Protein AF-A0A0F9IKS8-F1 (afdb_monomer_lite)

Foldseek 3Di:
DDKDWDADPVRHTQDIGAAPDWDCASAVAIDHHHPDPCVVVSVVVRVVCQVQLNEDCDDRPNHDAQRWYQNPVVRFIWGHNPPDTDGPDPCPPNPVQPDDPPDDDDDDPPDFDADPNDTLDDPPDDFDDDPPDDGDRDDDD

Secondary structure (DSSP, 8-state):
--EEEEE-TTS-EEEEEETT-EE-SSSSSPEEPTT-TTHHHHHHHHHHHHHTTT-BSS--SSPPTT-EEEETTTTEEEEE-SSSEEE-STTTTT-S-S--TTS-----TT---EETTEE---TT------TT---------

pLDDT: mean 78.78, std 21.57, range [41.62, 98.0]

Radius of gyration: 25.23 Å; chains: 1; bounding box: 73×22×58 Å

Structure (mmCIF, N/CA/C/O backbone):
data_AF-A0A0F9IKS8-F1
#
_entry.id   AF-A0A0F9IKS8-F1
#
loop_
_atom_site.group_PDB
_atom_site.id
_atom_site.type_symbol
_atom_site.label_atom_id
_atom_site.label_alt_id
_atom_site.label_comp_id
_atom_site.label_asym_id
_atom_site.label_entity_id
_atom_site.label_seq_id
_atom_site.pdbx_PDB_ins_code
_atom_site.Cartn_x
_atom_site.Cartn_y
_atom_site.Cartn_z
_atom_site.occupancy
_atom_site.B_iso_or_equiv
_atom_site.auth_seq_id
_atom_site.auth_comp_id
_atom_site.auth_asym_id
_atom_site.auth_atom_id
_atom_site.pdbx_PDB_model_num
ATOM 1 N N . MET A 1 1 ? 16.559 4.063 -25.381 1.00 71.75 1 MET A N 1
ATOM 2 C CA . MET A 1 1 ? 16.326 2.968 -24.414 1.00 71.75 1 MET A CA 1
ATOM 3 C C . MET A 1 1 ? 14.925 2.436 -24.616 1.00 71.75 1 MET A C 1
ATOM 5 O O . MET A 1 1 ? 14.030 3.237 -24.856 1.00 71.75 1 MET A O 1
ATOM 9 N N . ALA A 1 2 ? 14.748 1.117 -24.578 1.00 89.75 2 ALA A N 1
ATOM 10 C CA . ALA A 1 2 ? 13.418 0.525 -24.599 1.00 89.75 2 ALA A CA 1
ATOM 11 C C . ALA A 1 2 ? 12.773 0.638 -23.207 1.00 89.75 2 ALA A C 1
ATOM 13 O O . ALA A 1 2 ? 13.466 0.771 -22.197 1.00 89.75 2 ALA A O 1
ATOM 14 N N . PHE A 1 3 ? 11.446 0.620 -23.173 1.00 94.50 3 PHE A N 1
ATOM 15 C CA . PHE A 1 3 ? 10.646 0.663 -21.955 1.00 94.50 3 PHE A CA 1
ATOM 16 C C . PHE A 1 3 ? 9.458 -0.287 -22.098 1.00 94.50 3 PHE A C 1
ATOM 18 O O . PHE A 1 3 ? 9.155 -0.758 -23.198 1.00 94.50 3 PHE A O 1
ATOM 25 N N . TYR A 1 4 ? 8.788 -0.572 -20.988 1.00 95.38 4 TYR A N 1
ATOM 26 C CA . TYR A 1 4 ? 7.491 -1.239 -20.987 1.00 95.38 4 TYR A CA 1
ATOM 27 C C . TYR A 1 4 ? 6.491 -0.461 -20.131 1.00 95.38 4 TYR A C 1
ATOM 29 O O . TYR A 1 4 ? 6.874 0.301 -19.242 1.00 95.38 4 TYR A O 1
ATOM 37 N N . SER A 1 5 ? 5.207 -0.638 -20.430 1.00 96.69 5 SER A N 1
ATOM 38 C CA . SER A 1 5 ? 4.103 0.023 -19.731 1.00 96.69 5 SER A CA 1
ATOM 39 C C . SER A 1 5 ? 3.470 -0.914 -18.713 1.00 96.69 5 SER A C 1
ATOM 41 O O . SER A 1 5 ? 3.343 -2.113 -18.962 1.00 96.69 5 SER A O 1
ATOM 43 N N . ILE A 1 6 ? 3.042 -0.354 -17.587 1.00 96.19 6 ILE A N 1
ATOM 44 C CA . ILE A 1 6 ? 2.337 -1.063 -16.521 1.00 96.19 6 ILE A CA 1
ATOM 45 C C . ILE A 1 6 ? 0.951 -0.460 -16.393 1.00 96.19 6 ILE A C 1
ATOM 47 O O . ILE A 1 6 ? 0.807 0.744 -16.181 1.00 96.19 6 ILE A O 1
ATOM 51 N N . PHE A 1 7 ? -0.061 -1.308 -16.506 1.00 96.62 7 PHE A N 1
ATOM 52 C CA . PHE A 1 7 ? -1.458 -0.917 -16.419 1.00 96.62 7 PHE A CA 1
ATOM 53 C C . PHE A 1 7 ? -2.061 -1.417 -15.113 1.00 96.62 7 PHE A C 1
ATOM 55 O O . PHE A 1 7 ? -1.691 -2.479 -14.609 1.00 96.62 7 PHE A O 1
ATOM 62 N N . LYS A 1 8 ? -2.996 -0.644 -14.569 1.00 94.81 8 LYS A N 1
ATOM 63 C CA . LYS A 1 8 ? -3.877 -1.098 -13.497 1.00 94.81 8 LYS A CA 1
ATOM 64 C C . LYS A 1 8 ? -4.900 -2.092 -14.053 1.00 94.81 8 LYS A C 1
ATOM 66 O O . LYS A 1 8 ? -5.108 -2.184 -15.263 1.00 94.81 8 LYS A O 1
ATOM 71 N N . SER A 1 9 ? -5.584 -2.798 -13.157 1.00 94.44 9 SER A N 1
ATOM 72 C CA . SER A 1 9 ? -6.640 -3.754 -13.521 1.00 94.44 9 SER A CA 1
ATOM 73 C C . SER A 1 9 ? -7.823 -3.113 -14.256 1.00 94.44 9 SER A C 1
ATOM 75 O O . SER A 1 9 ? -8.524 -3.802 -14.988 1.00 94.44 9 SER A O 1
ATOM 77 N N . ASP A 1 10 ? -8.036 -1.805 -14.090 1.00 93.56 10 ASP A N 1
ATOM 78 C CA . ASP A 1 10 ? -9.047 -1.024 -14.818 1.00 93.56 10 ASP A CA 1
ATOM 79 C C . ASP A 1 10 ? -8.602 -0.610 -16.239 1.00 93.56 10 ASP A C 1
ATOM 81 O O . ASP A 1 10 ? -9.350 0.045 -16.962 1.00 93.56 10 ASP A O 1
ATOM 85 N N . GLY A 1 11 ? -7.385 -0.983 -16.651 1.00 94.00 11 GLY A N 1
ATOM 86 C CA . GLY A 1 11 ? -6.806 -0.654 -17.952 1.00 94.00 11 GLY A CA 1
ATOM 87 C C . GLY A 1 11 ? -6.133 0.719 -18.027 1.00 94.00 11 GLY A C 1
ATOM 88 O O . GLY A 1 11 ? -5.554 1.049 -19.062 1.00 94.00 11 GLY A O 1
ATOM 89 N N . THR A 1 12 ? -6.151 1.523 -16.960 1.00 96.06 12 THR A N 1
ATOM 90 C CA . THR A 1 12 ? -5.441 2.810 -16.926 1.00 96.06 12 THR A CA 1
ATOM 91 C C . THR A 1 12 ? -3.930 2.607 -16.799 1.00 96.06 12 THR A C 1
ATOM 93 O O . THR A 1 12 ? -3.454 1.687 -16.129 1.00 96.06 12 THR A O 1
ATOM 96 N N . LEU A 1 13 ? -3.140 3.459 -17.460 1.00 96.19 13 LEU A N 1
ATOM 97 C CA . LEU A 1 13 ? -1.680 3.425 -17.347 1.00 96.19 13 LEU A CA 1
ATOM 98 C C . LEU A 1 13 ? -1.263 3.891 -15.946 1.00 96.19 13 LEU A C 1
ATOM 100 O O . LEU A 1 13 ? -1.558 5.019 -15.559 1.00 96.19 13 LEU A O 1
ATOM 104 N N . LEU A 1 14 ? -0.537 3.046 -15.212 1.00 95.69 14 LEU A N 1
ATOM 105 C CA . LEU A 1 14 ? 0.062 3.410 -13.929 1.00 95.69 14 LEU A CA 1
ATOM 106 C C . LEU A 1 14 ? 1.398 4.123 -14.138 1.00 95.69 14 LEU A C 1
ATOM 108 O O . LEU A 1 14 ? 1.623 5.212 -13.619 1.00 95.69 14 LEU A O 1
ATOM 112 N N . THR A 1 15 ? 2.309 3.486 -14.875 1.00 96.62 15 THR A N 1
ATOM 113 C CA . THR A 1 15 ? 3.645 4.027 -15.140 1.00 96.62 15 THR A CA 1
ATOM 114 C C . THR A 1 15 ? 4.321 3.303 -16.303 1.00 96.62 15 THR A C 1
ATOM 116 O O . THR A 1 15 ? 3.848 2.269 -16.778 1.00 96.62 15 THR A O 1
ATOM 119 N N . THR A 1 16 ? 5.460 3.829 -16.740 1.00 96.50 16 THR A N 1
ATOM 120 C CA . THR A 1 16 ? 6.378 3.168 -17.671 1.00 96.50 16 THR A CA 1
ATOM 121 C C . THR A 1 16 ? 7.713 2.924 -16.986 1.00 96.50 16 THR A C 1
ATOM 123 O O . THR A 1 16 ? 8.193 3.778 -16.241 1.00 96.50 16 THR A O 1
ATOM 126 N N . VAL A 1 17 ? 8.340 1.789 -17.275 1.00 96.38 17 VAL A N 1
ATOM 127 C CA . VAL A 1 17 ? 9.641 1.420 -16.714 1.00 96.38 17 VAL A CA 1
ATOM 128 C C . VAL A 1 17 ? 10.654 1.309 -17.837 1.00 96.38 17 VAL A C 1
ATOM 130 O O . VAL A 1 17 ? 10.472 0.542 -18.784 1.00 96.38 17 VAL A O 1
ATOM 133 N N . THR A 1 18 ? 11.723 2.088 -17.723 1.00 96.25 18 THR A N 1
ATOM 134 C CA . THR A 1 18 ? 12.820 2.098 -18.689 1.00 96.25 18 THR A CA 1
ATOM 135 C C . THR A 1 18 ? 13.819 0.995 -18.359 1.00 96.25 18 THR A C 1
ATOM 137 O O . THR A 1 18 ? 14.096 0.718 -17.189 1.00 96.25 18 THR A O 1
ATOM 140 N N . ASP A 1 19 ? 14.396 0.375 -19.386 1.00 94.06 19 ASP A N 1
ATOM 141 C CA . ASP A 1 19 ? 15.472 -0.600 -19.206 1.00 94.06 19 ASP A CA 1
ATOM 142 C C . ASP A 1 19 ? 16.655 0.008 -18.432 1.00 94.06 19 ASP A C 1
ATOM 144 O O . ASP A 1 19 ? 16.987 1.183 -18.598 1.00 94.06 19 ASP A O 1
ATOM 148 N N . GLY A 1 20 ? 17.282 -0.797 -17.573 1.00 93.50 20 GLY A N 1
ATOM 149 C CA . GLY A 1 20 ? 18.378 -0.373 -16.701 1.00 93.50 20 GLY A CA 1
ATOM 150 C C . GLY A 1 20 ? 17.961 0.510 -15.521 1.00 93.50 20 GLY A C 1
ATOM 151 O O . GLY A 1 20 ? 18.832 1.059 -14.853 1.00 93.50 20 GLY A O 1
ATOM 152 N N . THR A 1 21 ? 16.659 0.654 -15.242 1.00 94.69 21 THR A N 1
ATOM 153 C CA . THR A 1 21 ? 16.155 1.431 -14.095 1.00 94.69 21 THR A CA 1
ATOM 154 C C . THR A 1 21 ? 15.202 0.617 -13.222 1.00 94.69 21 THR A C 1
ATOM 156 O O . THR A 1 21 ? 14.623 -0.370 -13.673 1.00 94.69 21 THR A O 1
ATOM 159 N N . VAL A 1 22 ? 15.025 1.044 -11.972 1.00 95.62 22 VAL A N 1
ATOM 160 C CA . VAL A 1 22 ? 13.983 0.545 -11.066 1.00 95.62 22 VAL A CA 1
ATOM 161 C C . VAL A 1 22 ? 13.052 1.706 -10.741 1.00 95.62 22 VAL A C 1
ATOM 163 O O . VAL A 1 22 ? 13.509 2.782 -10.361 1.00 95.62 22 VAL A O 1
ATOM 166 N N . ASN A 1 23 ? 11.746 1.499 -10.894 1.00 95.81 23 ASN A N 1
ATOM 167 C CA . ASN A 1 23 ? 10.728 2.453 -10.472 1.00 95.81 23 ASN A CA 1
ATOM 168 C C . ASN A 1 23 ? 10.193 2.038 -9.096 1.00 95.81 23 ASN A C 1
ATOM 170 O O . ASN A 1 23 ? 9.534 1.010 -8.974 1.00 95.81 23 ASN A O 1
ATOM 174 N N . SER A 1 24 ? 10.477 2.839 -8.072 1.00 94.94 24 SER A N 1
ATOM 175 C CA . SER A 1 24 ? 10.049 2.625 -6.681 1.00 94.94 24 SER A CA 1
ATOM 176 C C . SER A 1 24 ? 9.031 3.663 -6.192 1.00 94.94 24 SER A C 1
ATOM 178 O O . SER A 1 24 ? 8.760 3.757 -4.997 1.00 94.94 24 SER A O 1
ATOM 180 N N . THR A 1 25 ? 8.492 4.480 -7.100 1.00 95.31 25 THR A N 1
ATOM 181 C CA . THR A 1 25 ? 7.645 5.632 -6.754 1.00 95.31 25 THR A CA 1
ATOM 182 C C . THR A 1 25 ? 6.220 5.508 -7.276 1.00 95.31 25 THR A C 1
ATOM 184 O O . THR A 1 25 ? 5.328 6.161 -6.752 1.00 95.31 25 THR A O 1
ATOM 187 N N . ALA A 1 26 ? 5.974 4.670 -8.285 1.00 94.62 26 ALA A N 1
ATOM 188 C CA . ALA A 1 26 ? 4.641 4.512 -8.864 1.00 94.62 26 ALA A CA 1
ATOM 189 C C . ALA A 1 26 ? 3.687 3.656 -8.011 1.00 94.62 26 ALA A C 1
ATOM 191 O O . ALA A 1 26 ? 2.473 3.778 -8.155 1.00 94.62 26 ALA A O 1
ATOM 192 N N . ALA A 1 27 ? 4.216 2.769 -7.167 1.00 95.88 27 ALA A N 1
ATOM 193 C CA . ALA A 1 27 ? 3.444 1.889 -6.296 1.00 95.88 27 ALA A CA 1
ATOM 194 C C . ALA A 1 27 ? 4.262 1.509 -5.054 1.00 95.88 27 ALA A C 1
ATOM 196 O O . ALA A 1 27 ? 5.435 1.857 -4.932 1.00 95.88 27 ALA A O 1
ATOM 197 N N . SER A 1 28 ? 3.650 0.745 -4.152 1.00 96.25 28 SER A N 1
ATOM 198 C CA . SER A 1 28 ? 4.314 0.219 -2.950 1.00 96.25 28 SER A CA 1
ATOM 199 C C . SER A 1 28 ? 5.260 -0.954 -3.228 1.00 96.25 28 SER A C 1
ATOM 201 O O . SER A 1 28 ? 5.941 -1.423 -2.323 1.00 96.25 28 SER A O 1
ATOM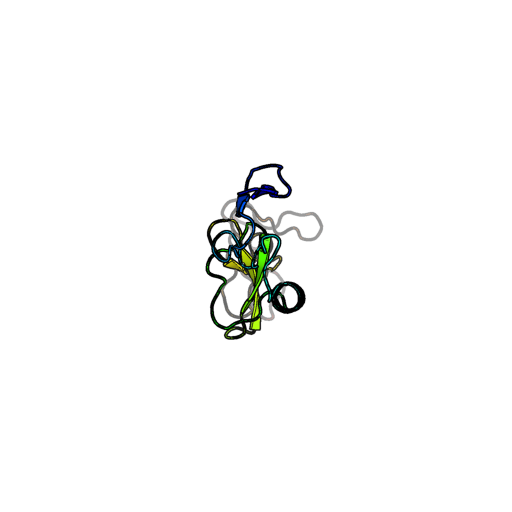 203 N N . ILE A 1 29 ? 5.310 -1.421 -4.477 1.00 95.75 29 ILE A N 1
ATOM 204 C CA . ILE A 1 29 ? 6.278 -2.400 -4.971 1.00 95.75 29 ILE A CA 1
ATOM 205 C C . ILE A 1 29 ? 7.218 -1.738 -5.972 1.00 95.75 29 ILE A C 1
ATOM 207 O O . ILE A 1 29 ? 6.859 -0.772 -6.647 1.00 95.75 29 ILE A O 1
ATOM 211 N N . LYS A 1 30 ? 8.414 -2.303 -6.110 1.00 95.88 30 LYS A N 1
ATOM 212 C CA . LYS A 1 30 ? 9.383 -1.877 -7.117 1.00 95.88 30 LYS A CA 1
ATOM 213 C C . LYS A 1 30 ? 9.016 -2.484 -8.468 1.00 95.88 30 LYS A C 1
ATOM 215 O O . LYS A 1 30 ? 8.828 -3.693 -8.568 1.00 95.88 30 LYS A O 1
ATOM 220 N N . PHE A 1 31 ? 8.980 -1.689 -9.528 1.00 96.06 31 PHE A N 1
ATOM 221 C CA . PHE A 1 31 ? 8.909 -2.206 -10.890 1.00 96.06 31 PHE A CA 1
ATOM 222 C C . PHE A 1 31 ? 10.293 -2.179 -11.534 1.00 96.06 31 PHE A C 1
ATOM 224 O O . PHE A 1 31 ? 10.933 -1.131 -11.616 1.00 96.06 31 PHE A O 1
ATOM 231 N N . ILE A 1 32 ? 10.766 -3.343 -11.978 1.00 95.88 32 ILE A N 1
ATOM 232 C CA . ILE A 1 32 ? 12.164 -3.550 -12.359 1.00 95.88 32 ILE A CA 1
ATOM 233 C C . ILE A 1 32 ? 12.303 -3.528 -13.883 1.00 95.88 32 ILE A C 1
ATOM 235 O O . ILE A 1 32 ? 11.617 -4.264 -14.596 1.00 95.88 32 ILE A O 1
ATOM 239 N N . GLY A 1 33 ? 13.175 -2.663 -14.396 1.00 93.38 33 GLY A N 1
ATOM 240 C CA . GLY A 1 33 ? 13.557 -2.604 -15.805 1.00 93.38 33 GLY A CA 1
ATOM 241 C C . GLY A 1 33 ? 14.435 -3.786 -16.211 1.00 93.38 33 GLY A C 1
ATOM 242 O O . GLY A 1 33 ? 15.092 -4.413 -15.378 1.00 93.38 33 GLY A O 1
ATOM 243 N N . ARG A 1 34 ? 14.496 -4.103 -17.509 1.00 92.62 34 ARG A N 1
ATOM 244 C CA . ARG A 1 34 ? 15.406 -5.162 -17.977 1.00 92.62 34 ARG A CA 1
ATOM 245 C C . ARG A 1 34 ? 16.862 -4.756 -17.743 1.00 92.62 34 ARG A C 1
ATOM 247 O O . ARG A 1 34 ? 17.214 -3.598 -17.948 1.00 92.62 34 ARG A O 1
ATOM 254 N N . GLY A 1 35 ? 17.706 -5.716 -17.363 1.00 91.69 35 GLY A N 1
ATOM 255 C CA . GLY A 1 35 ? 19.148 -5.501 -17.175 1.00 91.69 35 GLY A CA 1
ATOM 256 C C . GLY A 1 35 ? 19.571 -4.994 -15.790 1.00 91.69 35 GLY A C 1
ATOM 257 O O . GLY A 1 35 ? 20.717 -4.588 -15.637 1.00 91.69 35 GLY A O 1
ATOM 258 N N . ILE A 1 36 ? 18.681 -5.017 -14.792 1.00 94.69 36 ILE A N 1
ATOM 259 C CA . ILE A 1 36 ? 19.015 -4.706 -13.393 1.00 94.69 36 ILE A CA 1
ATOM 260 C C . ILE A 1 36 ? 19.667 -5.914 -12.711 1.00 94.69 36 ILE A C 1
ATOM 262 O O . ILE A 1 36 ? 19.164 -7.033 -12.810 1.00 94.69 36 ILE A O 1
ATOM 266 N N . VAL A 1 37 ? 20.773 -5.671 -12.003 1.00 93.75 37 VAL A N 1
ATOM 267 C CA . VAL A 1 37 ? 21.536 -6.701 -11.275 1.00 93.75 37 VAL A CA 1
ATOM 268 C C . VAL A 1 37 ? 20.711 -7.299 -10.131 1.00 93.75 37 VAL A C 1
ATOM 270 O O . VAL A 1 37 ? 20.634 -8.518 -10.002 1.00 93.75 37 VAL A O 1
ATOM 273 N N . ASP A 1 38 ? 20.000 -6.458 -9.380 1.00 93.81 38 ASP A N 1
ATOM 274 C CA . ASP A 1 38 ? 19.240 -6.860 -8.188 1.00 93.81 38 ASP A CA 1
ATOM 275 C C . ASP A 1 38 ? 17.823 -7.373 -8.499 1.00 93.81 38 ASP A C 1
ATOM 277 O O . ASP A 1 38 ? 16.984 -7.497 -7.608 1.00 93.81 38 ASP A O 1
ATOM 281 N N . TYR A 1 39 ? 17.547 -7.733 -9.761 1.00 94.19 39 TYR A N 1
ATOM 282 C CA . TYR A 1 39 ? 16.225 -8.188 -10.209 1.00 94.19 39 TYR A CA 1
ATOM 283 C C . TYR A 1 39 ? 15.653 -9.297 -9.318 1.00 94.19 39 TYR A C 1
ATOM 285 O O . TYR A 1 39 ? 14.493 -9.243 -8.916 1.00 94.19 39 TYR A O 1
ATOM 293 N N . GLY A 1 40 ? 16.467 -10.308 -8.997 1.00 95.00 40 GLY A N 1
ATOM 294 C CA . GLY A 1 40 ? 16.025 -11.444 -8.187 1.00 95.00 40 GLY A CA 1
ATOM 295 C C . GLY A 1 40 ? 15.647 -11.047 -6.760 1.00 95.00 40 GLY A C 1
ATOM 296 O O . GLY A 1 40 ? 14.654 -11.554 -6.235 1.00 95.00 40 GLY A O 1
ATOM 297 N N . GLN A 1 41 ? 16.408 -10.126 -6.166 1.00 97.00 41 GLN A N 1
ATOM 298 C CA . GLN A 1 41 ? 16.168 -9.627 -4.818 1.00 97.00 41 GLN A CA 1
ATOM 299 C C . GLN 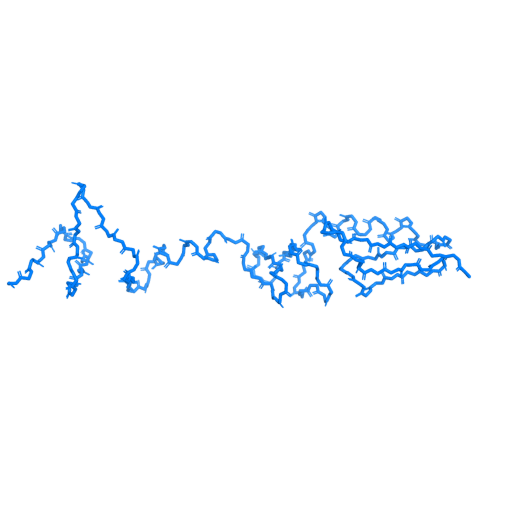A 1 41 ? 14.906 -8.767 -4.777 1.00 97.00 41 GLN A C 1
ATOM 301 O O . GLN A 1 41 ? 13.992 -9.086 -4.022 1.00 97.00 41 GLN A O 1
ATOM 306 N N . ASP A 1 42 ? 14.805 -7.749 -5.633 1.00 96.44 42 ASP A N 1
ATOM 307 C CA . ASP A 1 42 ? 13.654 -6.838 -5.657 1.00 96.44 42 ASP A CA 1
ATOM 308 C C . ASP A 1 42 ? 12.340 -7.592 -5.901 1.00 96.44 42 ASP A C 1
ATOM 310 O O . ASP A 1 42 ? 11.315 -7.329 -5.273 1.00 96.44 42 ASP A O 1
ATOM 314 N N . VAL A 1 43 ? 12.362 -8.587 -6.790 1.00 96.31 43 VAL A N 1
ATOM 315 C CA . VAL A 1 43 ? 11.199 -9.434 -7.060 1.00 96.31 43 VAL A CA 1
ATOM 316 C C . VAL A 1 43 ? 10.841 -10.319 -5.855 1.00 96.31 43 VAL A C 1
ATOM 318 O O . VAL A 1 43 ? 9.657 -10.566 -5.610 1.00 96.31 43 VAL A O 1
ATOM 321 N N . ALA A 1 44 ? 11.825 -10.821 -5.104 1.00 97.88 44 ALA A N 1
ATOM 322 C CA . ALA A 1 44 ? 11.574 -11.597 -3.891 1.00 97.88 44 ALA A CA 1
ATOM 323 C C . ALA A 1 44 ? 11.013 -10.729 -2.757 1.00 97.88 44 ALA A C 1
ATOM 325 O O . ALA A 1 44 ? 10.017 -11.123 -2.150 1.00 97.88 44 ALA A O 1
ATOM 326 N N . GLU A 1 45 ? 11.586 -9.544 -2.540 1.00 97.38 45 GLU A N 1
ATOM 327 C CA . GLU A 1 45 ? 11.106 -8.549 -1.573 1.00 97.38 45 GLU A CA 1
ATOM 328 C C . GLU A 1 45 ? 9.670 -8.124 -1.886 1.00 97.38 45 GLU A C 1
ATOM 330 O O . GLU A 1 45 ? 8.800 -8.225 -1.028 1.00 97.38 45 GLU A O 1
ATOM 335 N N . ASN A 1 46 ? 9.375 -7.756 -3.137 1.00 97.19 46 ASN A N 1
ATOM 336 C CA . ASN A 1 46 ? 8.021 -7.385 -3.552 1.00 97.19 46 ASN A CA 1
ATOM 337 C C . ASN A 1 46 ? 6.987 -8.469 -3.218 1.00 97.19 46 ASN A C 1
ATOM 339 O O . ASN A 1 46 ? 5.894 -8.161 -2.748 1.00 97.19 46 ASN A O 1
ATOM 343 N N . ARG A 1 47 ? 7.314 -9.745 -3.466 1.00 97.75 47 ARG A N 1
ATOM 344 C CA . ARG A 1 47 ? 6.413 -10.860 -3.137 1.00 97.75 47 ARG A CA 1
ATOM 345 C C . ARG A 1 47 ? 6.222 -11.014 -1.637 1.00 97.75 47 ARG A C 1
ATOM 347 O O . ARG A 1 47 ? 5.099 -11.268 -1.214 1.00 97.75 47 ARG A O 1
ATOM 354 N N . LEU A 1 48 ? 7.297 -10.883 -0.862 1.00 98.00 48 LEU A N 1
ATOM 355 C CA . LEU A 1 48 ? 7.223 -10.949 0.593 1.00 98.00 48 LEU A CA 1
ATOM 356 C C . LEU A 1 48 ? 6.325 -9.833 1.134 1.00 98.00 48 LEU A C 1
ATOM 358 O O . LEU A 1 48 ? 5.394 -10.128 1.875 1.00 98.00 48 LEU A O 1
ATOM 362 N N . HIS A 1 49 ? 6.522 -8.598 0.668 1.00 97.19 49 HIS A N 1
ATOM 363 C CA . HIS A 1 49 ? 5.709 -7.449 1.065 1.00 97.19 49 HIS A CA 1
ATOM 364 C C . HIS A 1 49 ? 4.230 -7.630 0.737 1.00 97.19 49 HIS A C 1
ATOM 366 O O . HIS A 1 49 ? 3.373 -7.311 1.553 1.00 97.19 49 HIS A O 1
ATOM 372 N N . VAL A 1 50 ? 3.900 -8.191 -0.426 1.00 96.81 50 VAL A N 1
ATOM 373 C CA . VAL A 1 50 ? 2.502 -8.505 -0.751 1.00 96.81 50 VAL A CA 1
ATOM 374 C C . VAL A 1 50 ? 1.952 -9.609 0.161 1.00 96.81 50 VAL A C 1
ATOM 376 O O . VAL A 1 50 ? 0.821 -9.494 0.627 1.00 96.81 50 VAL A O 1
ATOM 379 N N . LEU A 1 51 ? 2.736 -10.653 0.450 1.00 97.94 51 LEU A N 1
ATOM 380 C CA . LEU A 1 51 ? 2.317 -11.774 1.298 1.00 97.94 51 LEU A CA 1
ATOM 381 C C . LEU A 1 51 ? 2.018 -11.339 2.739 1.00 97.94 51 LEU A C 1
ATOM 383 O O . LEU A 1 51 ? 1.049 -11.803 3.333 1.00 97.94 51 LEU A O 1
ATOM 387 N N . GLU A 1 52 ? 2.823 -10.433 3.288 1.00 97.38 52 GLU A N 1
ATOM 388 C CA . GLU A 1 52 ? 2.637 -9.882 4.635 1.00 97.38 52 GLU A CA 1
ATOM 389 C C . GLU A 1 52 ? 1.681 -8.680 4.672 1.00 97.38 52 GLU A C 1
ATOM 391 O O . GLU A 1 52 ? 1.553 -8.025 5.703 1.00 97.38 52 GLU A O 1
ATOM 396 N N . SER A 1 53 ? 1.013 -8.365 3.556 1.00 97.44 53 SER A N 1
ATOM 397 C CA . SER A 1 53 ? 0.156 -7.178 3.435 1.00 97.44 53 SER A CA 1
ATOM 398 C C . SER A 1 53 ? 0.877 -5.893 3.865 1.00 97.44 53 SER A C 1
ATOM 400 O O . SER A 1 53 ? 0.333 -5.088 4.611 1.00 97.44 53 SER A O 1
ATOM 402 N N . PHE A 1 54 ? 2.122 -5.708 3.424 1.00 97.81 54 PHE A N 1
ATOM 403 C CA . PHE A 1 54 ? 2.969 -4.545 3.705 1.00 97.81 54 PHE A CA 1
ATOM 404 C C . PHE A 1 54 ? 3.101 -4.214 5.203 1.00 97.81 54 PHE A C 1
ATOM 406 O O . PHE A 1 54 ? 3.132 -3.039 5.568 1.00 97.81 54 PHE A O 1
ATOM 413 N N . ALA A 1 55 ? 3.151 -5.234 6.067 1.00 97.81 55 ALA A N 1
ATOM 414 C CA . ALA A 1 55 ? 3.205 -5.091 7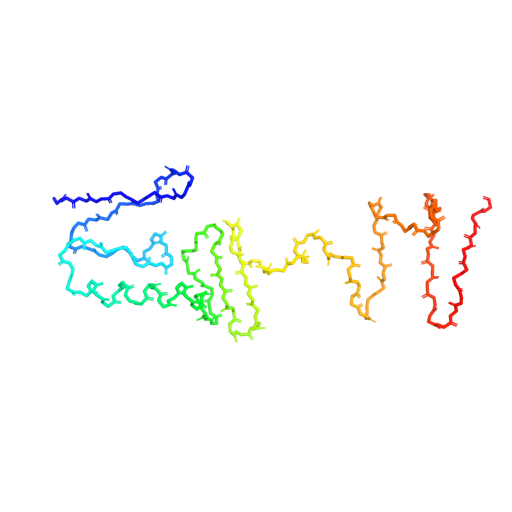.519 1.00 97.81 55 ALA A CA 1
ATOM 415 C C . ALA A 1 55 ? 4.278 -4.092 7.986 1.00 97.81 55 ALA A C 1
ATOM 417 O O . ALA A 1 55 ? 5.475 -4.302 7.792 1.00 97.81 55 ALA A O 1
ATOM 418 N N . ASN A 1 56 ? 3.846 -2.987 8.598 1.00 97.69 56 ASN A N 1
ATOM 419 C CA . ASN A 1 56 ? 4.737 -1.933 9.087 1.00 97.69 56 ASN A CA 1
ATOM 420 C C . ASN A 1 56 ? 4.000 -1.009 10.075 1.00 97.69 56 ASN A C 1
ATOM 422 O O . ASN A 1 56 ? 2.771 -0.963 10.093 1.00 97.69 56 ASN A O 1
ATOM 426 N N . THR A 1 57 ? 4.743 -0.233 10.865 1.00 97.44 57 THR A N 1
ATOM 427 C CA . THR A 1 57 ? 4.206 0.841 11.718 1.00 97.44 57 THR A CA 1
ATOM 428 C C . THR A 1 57 ? 3.825 2.081 10.910 1.00 97.44 57 THR A C 1
ATOM 430 O O . THR A 1 57 ? 2.989 2.872 11.340 1.00 97.44 57 THR A O 1
ATOM 433 N N . THR A 1 58 ? 4.417 2.262 9.726 1.00 96.69 58 THR A N 1
ATOM 434 C CA . THR A 1 58 ? 4.109 3.363 8.805 1.00 96.69 58 THR A CA 1
ATOM 435 C C . THR A 1 58 ? 3.361 2.856 7.582 1.00 96.69 58 THR A C 1
ATOM 437 O O . THR A 1 58 ? 3.781 1.871 6.973 1.00 96.69 58 THR A O 1
ATOM 440 N N . SER A 1 59 ? 2.302 3.556 7.171 1.00 95.94 59 SER A N 1
ATOM 441 C CA . SER A 1 59 ? 1.572 3.213 5.950 1.00 95.94 59 SER A CA 1
ATOM 442 C C . SER A 1 59 ? 2.460 3.330 4.702 1.00 95.94 59 SER A C 1
ATOM 444 O O . SER A 1 59 ? 3.299 4.234 4.644 1.00 95.94 59 SER A O 1
ATOM 446 N N . PRO A 1 60 ? 2.238 2.502 3.667 1.00 96.69 60 PRO A N 1
ATOM 447 C CA . PRO A 1 60 ? 2.926 2.638 2.386 1.00 96.69 60 PRO A CA 1
ATOM 448 C C . PRO A 1 60 ? 2.775 4.042 1.776 1.00 96.69 60 PRO A C 1
ATOM 450 O O . PRO A 1 60 ? 1.675 4.590 1.755 1.00 96.69 60 PRO A O 1
ATOM 453 N N . SER A 1 61 ? 3.866 4.614 1.252 1.00 95.31 61 SER A N 1
ATOM 454 C CA . SER A 1 61 ? 3.888 6.003 0.753 1.00 95.31 61 SER A CA 1
ATOM 455 C C . SER A 1 61 ? 3.208 6.200 -0.603 1.00 95.31 61 SER A C 1
ATOM 457 O O . SER A 1 61 ? 2.722 7.289 -0.886 1.00 95.31 61 SER A O 1
ATOM 459 N N . ASN A 1 62 ? 3.183 5.159 -1.443 1.00 95.69 62 ASN A N 1
ATOM 460 C CA . ASN A 1 62 ? 2.567 5.185 -2.774 1.00 95.69 62 ASN A CA 1
ATOM 461 C C . ASN A 1 62 ? 1.560 4.028 -2.899 1.00 95.69 62 ASN A C 1
ATOM 463 O O . ASN A 1 62 ? 1.822 3.047 -3.609 1.00 95.69 62 ASN A O 1
ATOM 467 N N . PRO A 1 63 ? 0.453 4.061 -2.140 1.00 96.44 63 PRO A N 1
ATOM 468 C CA . PRO A 1 63 ? -0.522 2.989 -2.166 1.00 96.44 63 PRO A CA 1
ATOM 469 C C . PRO A 1 63 ? -1.366 3.046 -3.443 1.00 96.44 63 PRO A C 1
ATOM 471 O O . PRO A 1 63 ? -1.687 4.118 -3.959 1.00 96.44 63 PRO A O 1
ATOM 474 N N . VAL A 1 64 ? -1.754 1.879 -3.949 1.00 95.19 64 VAL A N 1
ATOM 475 C CA . VAL A 1 64 ? -2.760 1.770 -5.015 1.00 95.19 64 VAL A CA 1
ATOM 476 C C . VAL A 1 64 ? -4.134 1.498 -4.405 1.00 95.19 64 VAL A C 1
ATOM 478 O O . VAL A 1 64 ? -4.234 0.834 -3.377 1.00 95.19 64 VAL A O 1
ATOM 481 N N . THR A 1 65 ? -5.209 2.015 -5.004 1.00 95.12 65 THR A N 1
ATOM 482 C CA . THR A 1 65 ? -6.583 1.760 -4.529 1.00 95.12 65 THR A CA 1
ATOM 483 C C . THR A 1 65 ? -6.839 0.258 -4.390 1.00 95.12 65 THR A C 1
ATOM 485 O O . THR A 1 65 ? -6.554 -0.506 -5.310 1.00 95.12 65 THR A O 1
ATOM 488 N N . GLY A 1 66 ? -7.364 -0.154 -3.235 1.00 93.56 66 GLY A N 1
ATOM 489 C CA . GLY A 1 66 ? -7.583 -1.553 -2.862 1.00 93.56 66 GLY A CA 1
ATOM 490 C C . GLY A 1 66 ? -6.376 -2.244 -2.217 1.00 93.56 66 GLY A C 1
ATOM 491 O O . GLY A 1 66 ? -6.476 -3.412 -1.853 1.00 93.56 66 GLY A O 1
ATOM 492 N N . GLN A 1 67 ? -5.240 -1.561 -2.056 1.00 96.50 67 GLN A N 1
ATOM 493 C CA . GLN A 1 67 ? -4.068 -2.132 -1.398 1.00 96.50 67 GLN A CA 1
ATOM 494 C C . GLN A 1 67 ? -4.327 -2.390 0.088 1.00 96.50 67 GLN A C 1
ATOM 496 O O . GLN A 1 67 ? -4.844 -1.528 0.797 1.00 96.50 67 GLN A O 1
ATOM 501 N N . LEU A 1 68 ? -3.901 -3.563 0.554 1.00 96.88 68 LEU A N 1
ATOM 502 C CA . LEU A 1 68 ? -3.928 -3.945 1.960 1.00 96.88 68 LEU A CA 1
ATOM 503 C C . LEU A 1 68 ? -2.676 -3.455 2.695 1.00 96.88 68 LEU A C 1
ATOM 505 O O . LEU A 1 68 ? -1.586 -3.421 2.122 1.00 96.88 68 LEU A O 1
ATOM 509 N N . TRP A 1 69 ? -2.843 -3.106 3.966 1.00 97.81 69 TRP A N 1
ATOM 510 C CA . TRP A 1 69 ? -1.765 -2.748 4.881 1.00 97.81 69 TRP A CA 1
ATOM 511 C C . TRP A 1 69 ? -2.040 -3.299 6.284 1.00 97.81 69 TRP A C 1
ATOM 513 O O . TRP A 1 69 ? -3.083 -3.006 6.867 1.00 97.81 69 TRP A O 1
ATOM 523 N N . TRP A 1 70 ? -1.111 -4.077 6.835 1.00 97.69 70 TRP A N 1
ATOM 524 C CA . TRP A 1 70 ? -1.135 -4.492 8.236 1.00 97.69 70 TRP A CA 1
ATOM 525 C C . TRP A 1 70 ? -0.390 -3.476 9.112 1.00 97.69 70 TRP A C 1
ATOM 527 O O . TRP A 1 70 ? 0.837 -3.368 9.070 1.00 97.69 70 TRP A O 1
ATOM 537 N N . ASP A 1 71 ? -1.136 -2.723 9.917 1.00 97.19 71 ASP A N 1
ATOM 538 C CA . ASP A 1 71 ? -0.577 -1.733 10.835 1.00 97.19 71 ASP A CA 1
ATOM 539 C C . ASP A 1 71 ? -0.088 -2.439 12.106 1.00 97.19 71 ASP A C 1
ATOM 541 O O . ASP A 1 71 ? -0.887 -2.861 12.941 1.00 97.19 71 ASP A O 1
ATOM 545 N N . THR A 1 72 ? 1.230 -2.569 12.276 1.00 97.31 72 THR A N 1
ATOM 546 C CA . THR A 1 72 ? 1.816 -3.272 13.433 1.00 97.31 72 THR A CA 1
ATOM 547 C C . THR A 1 72 ? 1.790 -2.453 14.725 1.00 97.31 72 THR A C 1
ATOM 549 O O . THR A 1 72 ? 2.114 -2.983 15.785 1.00 97.31 72 THR A O 1
ATOM 552 N N . THR A 1 73 ? 1.445 -1.162 14.673 1.00 96.75 73 THR A N 1
ATOM 553 C CA . THR A 1 73 ? 1.253 -0.342 15.879 1.00 96.75 73 THR A CA 1
ATOM 554 C C . THR A 1 73 ? -0.095 -0.646 16.520 1.00 96.75 73 THR A C 1
ATOM 556 O O . THR A 1 73 ? -0.194 -0.720 17.742 1.00 96.75 73 THR A O 1
ATOM 559 N N . THR A 1 74 ? -1.125 -0.841 15.696 1.00 94.88 74 THR A N 1
ATOM 560 C CA . THR A 1 74 ? -2.500 -1.100 16.155 1.00 94.88 74 THR A CA 1
ATOM 561 C C . THR A 1 74 ? -2.941 -2.557 15.998 1.00 94.88 74 THR A C 1
ATOM 563 O O . THR A 1 74 ? -3.964 -2.936 16.555 1.00 94.88 74 THR A O 1
ATOM 566 N N . ASN A 1 75 ? -2.148 -3.391 15.318 1.00 95.12 75 ASN A N 1
ATOM 567 C CA . ASN A 1 75 ? -2.431 -4.796 15.005 1.00 95.12 75 ASN A CA 1
ATOM 568 C C . ASN A 1 75 ? -3.765 -5.000 14.269 1.00 95.12 75 ASN A C 1
ATOM 570 O O . ASN A 1 75 ? -4.517 -5.924 14.578 1.00 95.12 75 ASN A O 1
ATOM 574 N N . VAL A 1 76 ? -4.056 -4.134 13.294 1.00 93.56 76 VAL A N 1
ATOM 575 C CA . VAL A 1 76 ? -5.269 -4.210 12.465 1.00 93.56 76 VAL A CA 1
ATOM 576 C C . VAL A 1 76 ? -4.933 -4.144 10.980 1.00 93.56 76 VAL A C 1
ATOM 578 O O . VAL A 1 76 ? -3.994 -3.462 10.558 1.00 93.56 76 VAL A O 1
ATOM 581 N N . LEU A 1 77 ? -5.744 -4.832 10.176 1.00 95.19 77 LEU A N 1
ATOM 582 C CA . LEU A 1 77 ? -5.677 -4.757 8.722 1.00 95.19 77 LEU A CA 1
ATOM 583 C C . LEU A 1 77 ? -6.442 -3.525 8.227 1.00 95.19 77 LEU A C 1
ATOM 585 O O . LEU A 1 77 ? -7.569 -3.257 8.646 1.00 95.19 77 LEU A O 1
ATOM 589 N N . LYS A 1 78 ? -5.834 -2.791 7.301 1.00 94.94 78 LYS A N 1
ATOM 590 C CA . LYS A 1 78 ? -6.407 -1.618 6.645 1.00 94.94 78 LYS A CA 1
ATOM 591 C C . LYS A 1 78 ? -6.381 -1.785 5.131 1.00 94.94 78 LYS A C 1
ATOM 593 O O . LYS A 1 78 ? -5.542 -2.504 4.590 1.00 94.94 78 LYS A O 1
ATOM 598 N N . VAL A 1 79 ? -7.284 -1.096 4.445 1.00 95.50 79 VAL A N 1
ATOM 599 C CA . VAL A 1 79 ? -7.365 -1.040 2.982 1.00 95.50 79 VAL A CA 1
ATOM 600 C C . VAL A 1 79 ? -7.299 0.409 2.514 1.00 95.50 79 VAL A C 1
ATOM 602 O O . VAL A 1 79 ? -7.888 1.292 3.133 1.00 95.50 79 VAL A O 1
ATOM 605 N N . PHE A 1 80 ? -6.564 0.672 1.437 1.00 96.00 80 PHE A N 1
ATOM 606 C CA . PHE A 1 80 ? -6.511 1.998 0.832 1.00 96.00 80 PHE A CA 1
ATOM 607 C C . PHE A 1 80 ? -7.736 2.231 -0.061 1.00 96.00 80 PHE A C 1
ATOM 609 O O . PHE A 1 80 ? -7.893 1.566 -1.085 1.00 96.00 80 PHE A O 1
ATOM 616 N N . ASP A 1 81 ? -8.588 3.193 0.287 1.00 93.56 81 ASP A N 1
ATOM 617 C CA . ASP A 1 81 ? -9.822 3.508 -0.454 1.00 93.56 81 ASP A CA 1
ATOM 618 C C . ASP A 1 81 ? -9.601 4.410 -1.687 1.00 93.56 81 ASP A C 1
ATOM 620 O O . ASP A 1 81 ? -10.536 4.722 -2.423 1.00 93.56 81 ASP A O 1
ATOM 624 N N . GLY A 1 82 ? -8.351 4.807 -1.945 1.00 93.81 82 GLY A N 1
ATOM 625 C CA . GLY A 1 82 ? -7.975 5.772 -2.981 1.00 93.81 82 GLY A CA 1
ATOM 626 C C . GLY A 1 82 ? -7.603 7.150 -2.432 1.00 93.81 82 GLY A C 1
ATOM 627 O O . GLY A 1 82 ? -7.022 7.945 -3.166 1.00 93.81 82 GLY A O 1
ATOM 628 N N . SER A 1 83 ? -7.889 7.419 -1.157 1.00 93.44 83 SER A N 1
ATOM 629 C CA . SER A 1 83 ? -7.483 8.635 -0.443 1.00 93.44 83 SER A CA 1
ATOM 630 C C . SER A 1 83 ? -6.742 8.323 0.854 1.00 93.44 83 SER A C 1
ATOM 632 O O . SER A 1 83 ? -5.710 8.932 1.132 1.00 93.44 83 SER A O 1
ATOM 634 N N . THR A 1 84 ? -7.238 7.372 1.648 1.00 93.75 84 THR A N 1
ATOM 635 C CA . THR A 1 84 ? -6.685 7.024 2.962 1.00 93.75 84 THR A CA 1
ATOM 636 C C . THR A 1 84 ? -6.763 5.526 3.245 1.00 93.75 84 THR A C 1
ATOM 638 O O . THR A 1 84 ? -7.504 4.786 2.600 1.00 93.75 84 THR A O 1
ATOM 641 N N . PHE A 1 85 ? -5.972 5.068 4.217 1.00 94.25 85 PHE A N 1
ATOM 642 C CA . PHE A 1 85 ? -6.102 3.720 4.759 1.00 94.25 85 PHE A CA 1
ATOM 643 C C . PHE A 1 85 ? -7.210 3.687 5.810 1.00 94.25 85 PHE A C 1
ATOM 645 O O . PHE A 1 85 ? -7.094 4.310 6.865 1.00 94.25 85 PHE A O 1
ATOM 652 N N . VAL A 1 86 ? -8.255 2.922 5.521 1.00 91.62 86 VAL A N 1
ATOM 653 C CA . VAL A 1 86 ? -9.409 2.696 6.397 1.00 91.62 86 VAL A CA 1
ATOM 654 C C . VAL A 1 86 ? -9.379 1.271 6.941 1.00 91.62 86 VAL A C 1
ATOM 656 O O . VAL A 1 86 ? -8.740 0.403 6.348 1.00 91.62 86 VAL A O 1
ATOM 659 N N . LEU A 1 87 ? -10.039 1.013 8.072 1.00 91.06 87 LEU A N 1
ATOM 660 C CA . LEU A 1 87 ? -10.113 -0.339 8.635 1.00 91.06 87 LEU A CA 1
ATOM 661 C C . LEU A 1 87 ? -10.733 -1.305 7.617 1.00 91.06 87 LEU A C 1
ATOM 663 O O . LEU A 1 87 ? -11.768 -1.004 7.019 1.00 91.06 87 LEU A O 1
ATOM 667 N N . ALA A 1 88 ? -10.092 -2.460 7.427 1.00 86.00 88 ALA A N 1
ATOM 668 C CA . ALA A 1 88 ? -10.583 -3.541 6.576 1.00 86.00 88 ALA A CA 1
ATOM 669 C C . ALA A 1 88 ? -11.594 -4.406 7.343 1.00 86.00 88 ALA A C 1
ATOM 671 O O . ALA A 1 88 ? -11.461 -5.625 7.416 1.00 86.00 88 ALA A O 1
ATOM 672 N N . ASP A 1 89 ? -12.574 -3.745 7.949 1.00 76.06 89 ASP A N 1
ATOM 673 C CA . ASP A 1 89 ? -13.655 -4.374 8.692 1.00 76.06 89 ASP A CA 1
ATOM 674 C C . ASP A 1 89 ? -14.993 -4.109 7.991 1.00 76.06 89 ASP A C 1
ATOM 676 O O . ASP A 1 89 ? -15.165 -3.102 7.292 1.00 76.06 89 ASP A O 1
ATOM 680 N N . LEU A 1 90 ? -15.957 -5.004 8.196 1.00 62.81 90 LEU A N 1
ATOM 681 C CA . LEU A 1 90 ? -17.349 -4.852 7.765 1.00 62.81 90 LEU A CA 1
ATOM 682 C C . LEU A 1 90 ? -18.012 -3.631 8.433 1.00 62.81 90 LEU A C 1
ATOM 684 O O . LEU A 1 90 ? -19.017 -3.097 7.950 1.00 62.81 90 LEU A O 1
ATOM 688 N N . ASP A 1 91 ? -17.381 -3.129 9.490 1.00 63.19 91 ASP A N 1
ATOM 689 C CA . ASP A 1 91 ? -17.829 -2.007 10.294 1.00 63.19 91 ASP A CA 1
ATOM 690 C C . ASP A 1 91 ? -17.572 -0.638 9.679 1.00 63.19 91 ASP A C 1
ATOM 692 O O . ASP A 1 91 ? -18.196 0.353 10.073 1.00 63.19 91 ASP A O 1
ATOM 696 N N . ASN A 1 92 ? -16.798 -0.578 8.595 1.00 58.88 92 ASN A N 1
ATOM 697 C CA . ASN A 1 92 ? -16.536 0.647 7.842 1.00 58.88 92 ASN A CA 1
ATOM 698 C C . ASN A 1 92 ? -17.729 1.126 6.974 1.00 58.88 92 ASN A C 1
ATOM 700 O O . ASN A 1 92 ? -17.561 1.749 5.926 1.00 58.88 92 ASN A O 1
ATOM 704 N N . GLY A 1 93 ? -18.962 0.833 7.398 1.00 53.78 93 GLY A N 1
ATOM 705 C CA . GLY A 1 93 ? -20.185 1.314 6.755 1.00 53.78 93 GLY A CA 1
ATOM 706 C C . GLY A 1 93 ? -21.451 0.519 7.076 1.00 53.78 93 GLY A C 1
ATOM 707 O O . GLY A 1 93 ? -22.533 1.099 7.028 1.00 53.78 93 GLY A O 1
ATOM 708 N N . LEU A 1 94 ? -21.341 -0.767 7.433 1.00 50.84 94 LEU A N 1
ATOM 709 C CA . LEU A 1 94 ? -22.502 -1.628 7.720 1.00 50.84 94 LEU A CA 1
ATOM 710 C C . LEU A 1 94 ? -22.724 -1.875 9.221 1.00 50.84 94 LEU A C 1
ATOM 712 O O . LEU A 1 94 ? -23.842 -2.177 9.631 1.00 50.84 94 LEU A O 1
ATOM 716 N N . VAL A 1 95 ? -21.700 -1.665 10.051 1.00 55.22 95 VAL A N 1
ATOM 717 C CA . VAL A 1 95 ? -21.725 -1.961 11.494 1.00 55.22 95 VAL A CA 1
ATOM 718 C C . VAL A 1 95 ? -21.294 -0.733 12.309 1.00 55.22 95 VAL A C 1
ATOM 720 O O . VAL A 1 95 ? -20.545 -0.799 13.268 1.00 55.22 95 VAL A O 1
ATOM 723 N N . LYS A 1 96 ? -21.877 0.430 12.008 1.00 51.59 96 LYS A N 1
ATOM 724 C CA . LYS A 1 96 ? -22.038 1.464 13.054 1.00 51.59 96 LYS A CA 1
ATOM 725 C C . LYS A 1 96 ? -23.197 1.143 14.015 1.00 51.59 96 LYS A C 1
ATOM 727 O O . LYS A 1 96 ? -23.569 1.976 14.830 1.00 51.59 96 LYS A O 1
ATOM 732 N N . ASN A 1 97 ? -23.781 -0.052 13.883 1.00 49.75 97 ASN A N 1
ATOM 733 C CA . ASN A 1 97 ? -24.967 -0.510 14.605 1.00 49.75 97 ASN A CA 1
ATOM 734 C C . ASN A 1 97 ? -24.676 -1.629 15.619 1.00 49.75 97 ASN A C 1
ATOM 736 O O . ASN A 1 97 ? -25.602 -2.062 16.302 1.00 49.75 97 ASN A O 1
ATOM 740 N N . PHE A 1 98 ? -23.436 -2.112 15.731 1.00 55.31 98 PHE A N 1
ATOM 741 C CA . PHE A 1 98 ? -23.062 -2.961 16.857 1.00 55.31 98 PHE A CA 1
ATOM 742 C C . PHE A 1 98 ? -22.521 -2.022 17.926 1.00 55.31 98 PHE A C 1
ATOM 744 O O . PHE A 1 98 ? -21.393 -1.549 17.875 1.00 55.31 98 PHE A O 1
ATOM 751 N N . ILE A 1 99 ? -23.422 -1.656 18.827 1.00 50.12 99 ILE A N 1
ATOM 752 C CA . ILE A 1 99 ? -23.150 -0.807 19.979 1.00 50.12 99 ILE A CA 1
ATOM 753 C C . ILE A 1 99 ? -22.070 -1.498 20.818 1.00 50.12 99 ILE A C 1
ATOM 755 O O . ILE A 1 99 ? -22.302 -2.589 21.343 1.00 50.12 99 ILE A O 1
ATOM 759 N N . GLU A 1 100 ? -20.892 -0.886 20.942 1.00 47.81 100 GLU A N 1
ATOM 760 C CA . GLU A 1 100 ? -19.948 -1.282 21.986 1.00 47.81 100 GLU A CA 1
ATOM 761 C C . GLU A 1 100 ? -20.642 -1.117 23.352 1.00 47.81 100 GLU A C 1
ATOM 763 O O . GLU A 1 100 ? -21.393 -0.155 23.533 1.00 47.81 100 GLU A O 1
ATOM 768 N N . PRO A 1 101 ? -20.422 -2.014 24.332 1.00 52.59 101 PRO A N 1
ATOM 769 C CA . PRO A 1 101 ? -21.210 -2.099 25.572 1.00 52.59 101 PRO A CA 1
ATOM 770 C C . PRO A 1 101 ? -21.153 -0.859 26.490 1.00 52.59 101 PRO A C 1
ATOM 772 O O . PRO A 1 101 ? -21.691 -0.888 27.595 1.00 52.59 101 PRO A O 1
ATOM 775 N N . THR A 1 102 ? -20.505 0.223 26.062 1.00 45.75 102 THR A N 1
ATOM 776 C CA . THR A 1 102 ? -20.231 1.432 26.841 1.00 45.75 102 THR A CA 1
ATOM 777 C C . THR A 1 102 ? -20.835 2.722 26.283 1.00 45.75 102 THR A C 1
ATOM 779 O O . THR A 1 102 ? -20.667 3.755 26.928 1.00 45.75 102 THR A O 1
ATOM 782 N N . GLU A 1 103 ? -21.563 2.710 25.160 1.00 45.56 103 GLU A N 1
ATOM 783 C CA . GLU A 1 103 ? -22.162 3.937 24.607 1.00 45.56 103 GLU A CA 1
ATOM 784 C C . GLU A 1 103 ? -23.674 3.814 24.356 1.00 45.56 103 GLU A C 1
ATOM 786 O O . GLU A 1 103 ? -24.186 2.782 23.925 1.00 45.56 103 GLU A O 1
ATOM 791 N N . THR A 1 104 ? -24.412 4.879 24.678 1.00 47.00 104 THR A N 1
ATOM 792 C CA . THR A 1 104 ? -25.872 4.952 24.556 1.00 47.00 104 THR A CA 1
ATOM 793 C C . THR A 1 104 ? -26.298 4.752 23.101 1.00 47.00 104 THR A C 1
ATOM 795 O O . THR A 1 104 ? -25.939 5.530 22.220 1.00 47.00 104 THR A O 1
ATOM 798 N N . ALA A 1 105 ? -27.097 3.717 22.852 1.00 50.53 105 ALA A N 1
ATOM 799 C CA . ALA A 1 105 ? -27.590 3.362 21.528 1.00 50.53 105 ALA A CA 1
ATOM 800 C C . ALA A 1 105 ? -28.496 4.457 20.935 1.00 50.53 105 ALA A C 1
ATOM 802 O O . ALA A 1 105 ? -29.652 4.596 21.332 1.00 50.53 105 ALA A O 1
ATOM 803 N N . VAL A 1 106 ? -28.005 5.210 19.947 1.00 51.88 106 VAL A N 1
ATOM 804 C CA . VAL A 1 106 ? -28.842 6.103 19.128 1.00 51.88 106 VAL A CA 1
ATOM 805 C C . VAL A 1 106 ? -29.092 5.431 17.781 1.00 51.88 106 VAL A C 1
ATOM 807 O O . VAL A 1 106 ? -28.281 5.520 16.861 1.00 51.88 106 VAL A O 1
ATOM 810 N N . ILE A 1 107 ? -30.229 4.745 17.654 1.00 56.53 107 ILE A N 1
ATOM 811 C CA . ILE A 1 107 ? -30.674 4.180 16.375 1.00 56.53 107 ILE A CA 1
ATOM 812 C C . ILE A 1 107 ? -31.168 5.345 15.505 1.00 56.53 107 ILE A C 1
ATOM 814 O O . ILE A 1 107 ? -32.170 5.988 15.811 1.00 56.53 107 ILE A O 1
ATOM 818 N N . ASN A 1 108 ? -30.428 5.672 14.442 1.00 45.44 108 ASN A N 1
ATOM 819 C CA . ASN A 1 108 ? -30.800 6.755 13.531 1.00 45.44 108 ASN A CA 1
ATOM 820 C C . ASN A 1 108 ? -32.045 6.403 12.690 1.00 45.44 108 ASN A C 1
ATOM 822 O O . ASN A 1 108 ? -32.403 5.239 12.526 1.00 45.44 108 ASN A O 1
ATOM 826 N N . SER A 1 109 ? -32.665 7.421 12.087 1.00 45.53 109 SER A N 1
ATOM 827 C CA . SER A 1 109 ? -33.938 7.357 11.344 1.00 45.53 109 SER A CA 1
ATOM 828 C C . SER A 1 109 ? -33.989 6.397 10.138 1.00 45.53 109 SER A C 1
ATOM 830 O O . SER A 1 109 ? -35.000 6.369 9.441 1.00 45.53 109 SER A O 1
ATOM 832 N N . LYS A 1 110 ? -32.917 5.650 9.834 1.00 46.50 110 LYS A N 1
ATOM 833 C CA . LYS A 1 110 ? -32.859 4.686 8.721 1.00 46.50 110 LYS A CA 1
ATOM 834 C C . LYS A 1 110 ? -32.892 3.218 9.151 1.00 46.50 110 LYS A C 1
ATOM 836 O O . LYS A 1 110 ? -33.069 2.370 8.280 1.00 46.50 110 LYS A O 1
ATOM 841 N N . HIS A 1 111 ? -32.763 2.904 10.440 1.00 51.56 111 HIS A N 1
ATOM 842 C CA . HIS A 1 111 ? -32.811 1.525 10.931 1.00 51.56 111 HIS A CA 1
ATOM 843 C C . HIS A 1 111 ? -34.021 1.325 11.848 1.00 51.56 111 HIS A C 1
ATOM 845 O O . HIS A 1 111 ? -34.236 2.074 12.796 1.00 51.56 111 HIS A O 1
ATOM 851 N N . GLN A 1 112 ? -34.843 0.331 11.516 1.00 54.09 112 GLN A N 1
ATOM 852 C CA . GLN A 1 112 ? -36.098 0.013 12.191 1.00 54.09 112 GLN A CA 1
ATOM 853 C C . GLN A 1 112 ? -35.893 -1.210 13.091 1.00 54.09 112 GLN A C 1
ATOM 855 O O . GLN A 1 112 ? -35.424 -2.240 12.611 1.00 54.09 112 GLN A O 1
ATOM 860 N N . LEU A 1 113 ? -36.235 -1.114 14.380 1.00 61.00 113 LEU A N 1
ATOM 861 C CA . LEU A 1 113 ? -36.306 -2.290 15.250 1.00 61.00 113 LEU A CA 1
ATOM 862 C C . LEU A 1 113 ? -37.647 -2.996 15.000 1.00 61.00 113 LEU A C 1
ATOM 864 O O . LEU A 1 113 ? -38.704 -2.418 15.256 1.00 61.00 113 LEU A O 1
ATOM 868 N N . ILE A 1 114 ? -37.588 -4.221 14.477 1.00 52.09 114 ILE A N 1
ATOM 869 C CA . ILE A 1 114 ? -38.750 -5.081 14.216 1.00 52.09 114 ILE A CA 1
ATOM 870 C C . ILE A 1 114 ? -38.709 -6.225 15.229 1.00 52.09 114 ILE A C 1
ATOM 872 O O . ILE A 1 114 ? -37.706 -6.935 15.318 1.00 52.09 114 ILE A O 1
ATOM 876 N N . VAL A 1 115 ? -39.787 -6.403 15.990 1.00 56.59 115 VAL A N 1
ATOM 877 C CA . VAL A 1 115 ? -39.955 -7.522 16.928 1.00 56.59 115 VAL A CA 1
ATOM 878 C C . VAL A 1 115 ? -41.277 -8.200 16.594 1.00 56.59 115 VAL A C 1
ATOM 880 O O . VAL A 1 115 ? -42.299 -7.531 16.533 1.00 56.59 115 VAL A O 1
ATOM 883 N N . ASN A 1 116 ? -41.262 -9.519 16.375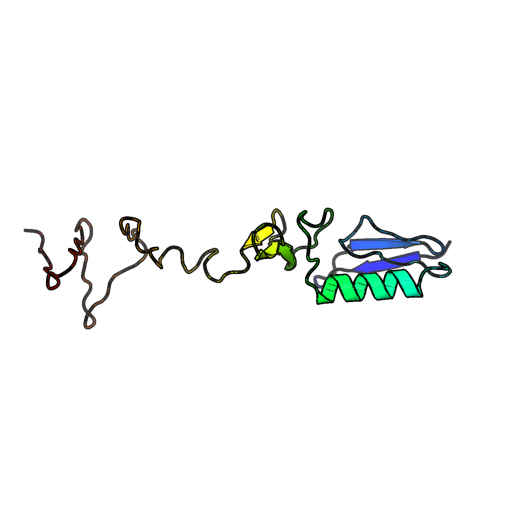 1.00 45.78 116 ASN A N 1
ATOM 884 C CA . ASN A 1 116 ? -42.452 -10.302 16.001 1.00 45.78 116 ASN A CA 1
ATOM 885 C C . ASN A 1 116 ? -43.218 -9.727 14.791 1.00 45.78 116 ASN A C 1
ATOM 887 O O . ASN A 1 116 ? -44.442 -9.662 14.810 1.00 45.78 116 ASN A O 1
ATOM 891 N N . ASP A 1 117 ? -42.488 -9.295 13.761 1.00 50.56 117 ASP A N 1
ATOM 892 C CA . ASP A 1 117 ? -43.033 -8.692 12.534 1.00 50.56 117 ASP A CA 1
ATOM 893 C C . ASP A 1 117 ? -43.802 -7.368 12.732 1.00 50.56 117 ASP A C 1
ATOM 895 O O . ASP A 1 117 ? -44.451 -6.882 11.805 1.00 50.56 117 ASP A O 1
ATOM 899 N N . GLU A 1 118 ? -43.676 -6.735 13.903 1.00 47.00 118 GLU A N 1
ATOM 900 C CA . GLU A 1 118 ? -44.292 -5.447 14.225 1.00 47.00 118 GLU A CA 1
ATOM 901 C C . GLU A 1 118 ? -43.225 -4.356 14.431 1.00 47.00 118 GLU A C 1
ATOM 903 O O . GLU A 1 118 ? -42.144 -4.594 14.987 1.00 47.00 118 GLU A O 1
ATOM 908 N N . TYR A 1 119 ? -43.502 -3.149 13.924 1.00 53.09 119 TYR A N 1
ATOM 909 C CA . TYR A 1 119 ? -42.592 -2.007 14.011 1.00 53.09 119 TYR A CA 1
ATOM 910 C C . TYR A 1 119 ? -42.684 -1.356 15.393 1.00 53.09 119 TYR A C 1
ATOM 912 O O . TYR A 1 119 ? -43.753 -0.926 15.812 1.00 53.09 119 TYR A O 1
ATOM 920 N N . VAL A 1 120 ? -41.559 -1.269 16.106 1.00 54.84 120 VAL A N 1
ATOM 921 C CA . VAL A 1 120 ? -41.558 -0.928 17.541 1.00 54.84 120 VAL A CA 1
ATOM 922 C C . VAL A 1 120 ? -41.492 0.586 17.817 1.00 54.84 120 VAL A C 1
ATOM 924 O O . VAL A 1 120 ? -41.702 1.008 18.951 1.00 54.84 120 VAL A O 1
ATOM 927 N N . ILE A 1 121 ? -41.216 1.432 16.817 1.00 56.38 121 ILE A N 1
ATOM 928 C CA . ILE A 1 121 ? -40.981 2.875 17.027 1.00 56.38 121 ILE A CA 1
ATOM 929 C C . ILE A 1 121 ? -41.664 3.756 15.974 1.00 56.38 121 ILE A C 1
ATOM 931 O O . ILE A 1 121 ? -41.059 4.098 14.969 1.00 56.38 121 ILE A O 1
ATOM 935 N N . GLU A 1 122 ? -42.895 4.209 16.209 1.00 52.09 122 GLU A N 1
ATOM 936 C CA . GLU A 1 122 ? -43.500 5.245 15.358 1.00 52.09 122 GLU A CA 1
ATOM 937 C C . GLU A 1 122 ? -42.711 6.571 15.407 1.00 52.09 122 GLU A C 1
ATOM 939 O O . GLU A 1 122 ? -41.982 6.860 16.362 1.00 52.09 122 GLU A O 1
ATOM 944 N N . ALA A 1 123 ? -42.824 7.379 14.344 1.00 45.59 123 ALA A N 1
ATOM 945 C CA . ALA A 1 123 ? -42.049 8.606 14.168 1.00 45.59 123 ALA A CA 1
ATOM 946 C C . ALA A 1 123 ? -42.194 9.552 15.378 1.00 45.59 123 ALA A C 1
ATOM 948 O O . ALA A 1 123 ? -43.245 10.152 15.585 1.00 45.59 123 ALA A O 1
ATOM 949 N N . GLY A 1 124 ? -41.113 9.707 16.151 1.00 52.22 124 GLY A N 1
ATOM 950 C CA . GLY A 1 124 ? -41.067 10.561 17.344 1.00 52.22 124 GLY A CA 1
ATOM 951 C C . GLY A 1 124 ? -41.053 9.821 18.688 1.00 52.22 124 GLY A C 1
ATOM 952 O O . GLY A 1 124 ? -40.950 10.484 19.717 1.00 52.22 124 GLY A O 1
ATOM 953 N N . GLY A 1 125 ? -41.118 8.484 18.704 1.00 52.28 125 GLY A N 1
ATOM 954 C CA . GLY A 1 125 ? -40.950 7.675 19.917 1.00 52.28 125 GLY A CA 1
ATOM 955 C C . GLY A 1 125 ? -39.483 7.471 20.331 1.00 52.28 125 GLY A C 1
ATOM 956 O O . GLY A 1 125 ? -38.586 7.431 19.488 1.00 52.28 125 GLY A O 1
ATOM 957 N N . THR A 1 126 ? -39.243 7.299 21.635 1.00 51.59 126 THR A N 1
ATOM 958 C CA . THR A 1 126 ? -37.926 6.978 22.217 1.00 51.59 126 THR A CA 1
ATOM 959 C C . THR A 1 126 ? -37.964 5.575 22.820 1.00 51.59 126 THR A C 1
ATOM 961 O O . THR A 1 126 ? -38.804 5.297 23.671 1.00 51.59 126 THR A O 1
ATOM 964 N N . LEU A 1 127 ? -37.040 4.699 22.419 1.00 60.06 127 LEU A N 1
ATOM 965 C CA . LEU A 1 127 ? -36.869 3.367 23.006 1.00 60.06 127 LEU A CA 1
ATOM 966 C C . LEU A 1 127 ? -35.877 3.432 24.179 1.00 60.06 127 LEU A C 1
ATOM 968 O O . LEU A 1 127 ? -34.729 3.828 23.985 1.00 60.06 127 LEU A O 1
ATOM 972 N N . ILE A 1 128 ? -36.298 3.017 25.378 1.00 52.88 128 ILE A N 1
ATOM 973 C CA . ILE A 1 128 ? -35.435 2.907 26.566 1.00 52.88 128 ILE A CA 1
ATOM 974 C C . ILE A 1 128 ? -35.239 1.418 26.883 1.00 52.88 128 ILE A C 1
ATOM 976 O O . ILE A 1 128 ? -36.210 0.705 27.125 1.00 52.88 128 ILE A O 1
ATOM 980 N N . ILE A 1 129 ? -33.989 0.944 26.878 1.00 55.03 129 ILE A N 1
ATOM 981 C CA . ILE A 1 129 ? -33.625 -0.425 27.276 1.00 55.03 129 ILE A CA 1
ATOM 982 C C . ILE A 1 129 ? -32.892 -0.336 28.616 1.00 55.03 129 ILE A C 1
ATOM 984 O O . ILE A 1 129 ? -31.729 0.060 28.663 1.00 55.03 129 ILE A O 1
ATOM 988 N N . GLU A 1 130 ? -33.569 -0.678 29.713 1.00 46.38 130 GLU A N 1
ATOM 989 C CA . GLU A 1 130 ? -32.945 -0.733 31.039 1.00 46.38 130 GLU A CA 1
ATOM 990 C C . GLU A 1 130 ? -32.378 -2.131 31.315 1.00 46.38 130 GLU A C 1
ATOM 992 O O . GLU A 1 130 ? -33.023 -3.153 31.063 1.00 46.38 130 GLU A O 1
ATOM 997 N N . ALA A 1 131 ? -31.157 -2.185 31.854 1.00 42.53 131 ALA A N 1
ATOM 998 C CA . ALA A 1 131 ? -30.524 -3.438 32.242 1.00 42.53 131 ALA A CA 1
ATOM 999 C C . ALA A 1 131 ? -31.383 -4.149 33.307 1.00 42.53 131 ALA A C 1
ATOM 1001 O O . ALA A 1 131 ? -31.557 -3.641 34.413 1.00 42.53 131 ALA A O 1
ATOM 1002 N N . ASN A 1 132 ? -31.872 -5.347 32.969 1.00 48.22 132 ASN A N 1
ATOM 1003 C CA . ASN A 1 132 ? -32.715 -6.235 33.787 1.00 48.22 132 ASN A CA 1
ATOM 1004 C C . ASN A 1 132 ? -34.228 -5.940 33.828 1.00 48.22 132 ASN A C 1
ATOM 1006 O O . ASN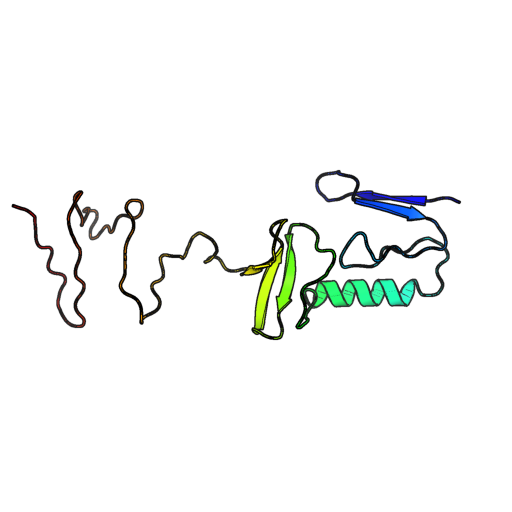 A 1 132 ? -34.922 -6.540 34.650 1.00 48.22 132 ASN A O 1
ATOM 1010 N N . ALA A 1 133 ? -34.769 -5.107 32.936 1.00 47.91 133 ALA A N 1
ATOM 1011 C CA . ALA A 1 133 ? -36.218 -4.965 32.770 1.00 47.91 133 ALA A CA 1
ATOM 1012 C C . ALA A 1 133 ? -36.712 -5.649 31.482 1.00 47.91 133 ALA A C 1
ATOM 1014 O O . ALA A 1 133 ? -36.042 -5.628 30.449 1.00 47.91 133 ALA A O 1
ATOM 1015 N N . SER A 1 134 ? -37.898 -6.267 31.534 1.00 50.38 134 SER A N 1
ATOM 1016 C CA . SER A 1 134 ? -38.621 -6.677 30.324 1.00 50.38 134 SER A CA 1
ATOM 1017 C C . SER A 1 134 ? -38.924 -5.452 29.458 1.00 50.38 134 SER A C 1
ATOM 1019 O O . SER A 1 134 ? -39.211 -4.383 29.990 1.00 50.38 134 SER A O 1
ATOM 1021 N N . LEU A 1 135 ? -38.875 -5.617 28.134 1.00 49.28 135 LEU A N 1
ATOM 1022 C CA . LEU A 1 135 ? -39.146 -4.561 27.156 1.00 49.28 135 LEU A CA 1
ATOM 1023 C C . LEU A 1 135 ? -40.520 -3.913 27.417 1.00 49.28 135 LEU A C 1
ATOM 1025 O O . LEU A 1 135 ? -41.550 -4.555 27.217 1.00 49.28 135 LEU A O 1
ATOM 1029 N N . VAL A 1 136 ? -40.539 -2.647 27.848 1.00 50.22 136 VAL A N 1
ATOM 1030 C CA . VAL A 1 136 ? -41.767 -1.849 27.977 1.00 50.22 136 VAL A CA 1
ATOM 1031 C C . VAL A 1 136 ? -41.860 -0.922 26.769 1.00 50.22 136 VAL A C 1
ATOM 1033 O O . VAL A 1 136 ? -41.109 0.044 26.658 1.00 50.22 136 VAL A O 1
ATOM 1036 N N . ILE A 1 137 ? -42.789 -1.215 25.859 1.00 53.91 137 ILE A N 1
ATOM 1037 C CA . ILE A 1 137 ? -43.141 -0.307 24.764 1.00 53.91 137 ILE A CA 1
ATOM 1038 C C . ILE A 1 137 ? -44.128 0.714 25.338 1.00 53.91 137 ILE A C 1
ATOM 1040 O O . ILE A 1 137 ? -45.297 0.402 25.564 1.00 53.91 137 ILE A O 1
ATOM 1044 N N . LEU A 1 138 ? -43.653 1.925 25.630 1.00 50.72 138 LEU A N 1
ATOM 1045 C CA . LEU A 1 138 ? -44.526 3.043 25.986 1.00 50.72 138 LEU A CA 1
ATOM 1046 C C . LEU A 1 138 ? -45.084 3.641 24.691 1.00 50.72 138 LEU A C 1
ATOM 1048 O O . LEU A 1 138 ? -44.372 4.322 23.958 1.00 50.72 138 LEU A O 1
ATOM 1052 N N . GLY A 1 139 ? -46.352 3.352 24.401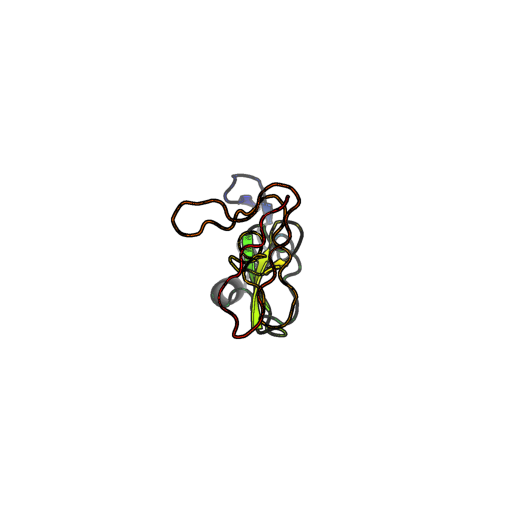 1.00 42.72 139 GLY A N 1
ATOM 1053 C CA . GLY A 1 139 ? -47.085 4.003 23.318 1.00 42.72 139 GLY A CA 1
ATOM 1054 C C . GLY A 1 139 ? -47.258 5.503 23.576 1.00 42.72 139 GLY A C 1
ATOM 1055 O O . GLY A 1 139 ? -47.419 5.937 24.719 1.00 42.72 139 GLY A O 1
ATOM 1056 N N . VAL A 1 140 ? -47.217 6.287 22.499 1.00 42.59 140 VAL A N 1
ATOM 1057 C CA . VAL A 1 140 ? -47.597 7.705 22.484 1.00 42.59 140 VAL A CA 1
ATOM 1058 C C . VAL A 1 140 ? -49.125 7.800 22.626 1.00 42.59 140 VAL A C 1
ATOM 1060 O O . VAL A 1 140 ? -49.840 6.913 22.162 1.00 42.59 140 VAL A O 1
ATOM 1063 N N . ILE A 1 141 ? -49.610 8.842 23.309 1.00 41.62 141 ILE A N 1
ATOM 1064 C CA . ILE A 1 141 ? -51.042 9.196 23.389 1.00 41.62 141 ILE A CA 1
ATOM 1065 C C . ILE A 1 141 ? -51.583 9.522 21.995 1.00 41.62 141 ILE A C 1
ATOM 1067 O O . ILE A 1 141 ? -50.899 10.298 21.290 1.00 41.62 141 ILE A O 1
#

Sequence (141 aa):
MAFYSIFKSDGTLLTTVTDGTVNSTAASIKFIGRGIVDYGQDVAENRLHVLESFANTTSPSNPVTGQLWWDTTTNVLKVFDGSTFVLADLDNGLVKNFIEPTETAVINSKHQLIVNDEYVIEAGGTLIIEANASLVILGVI

Organism: NCBI:txid412755